Protein AF-A0A2A8C863-F1 (afdb_monomer)

InterPro domains:
  IPR008878 Transposase IS66, Orf2 [PF05717] (9-40)

pLDDT: mean 86.59, std 8.96, range [53.84, 94.31]

Solvent-accessible surface area (backbone atoms only — not comparable to full-atom values): 2894 Å² total; per-residue (Å²): 126,87,69,96,64,86,77,88,78,87,88,78,82,90,65,93,75,80,56,90,58,43,69,69,46,44,43,51,49,44,30,72,77,66,75,42,71,85,85,116

Radius of gyration: 12.02 Å; Cα contacts (8 Å, |Δi|>4): 13; chains: 1; bounding box: 23×24×29 Å

Nearest PDB structures (foldseek):
  3ep7-assembly1_A  TM=5.605E-01  e=6.468E+00  Homo sapiens

Organism: NCBI:txid64104

Foldseek 3Di:
DPPPDPPPDDDDDPDDDDCPVPPVVVQVCCCPVVVDHPPD

Mean predicted aligned error: 5.46 Å

Sequence (40 aa):
MISEVAIEKVYLAQGATDLRKSIDGLAAIVKEEFELDPFS

Secondary structure (DSSP, 8-state):
--------------S----TTHHHHHHHHHHHHH---TT-

Structure (mmCIF, N/CA/C/O backbone):
data_AF-A0A2A8C863-F1
#
_entry.id   AF-A0A2A8C863-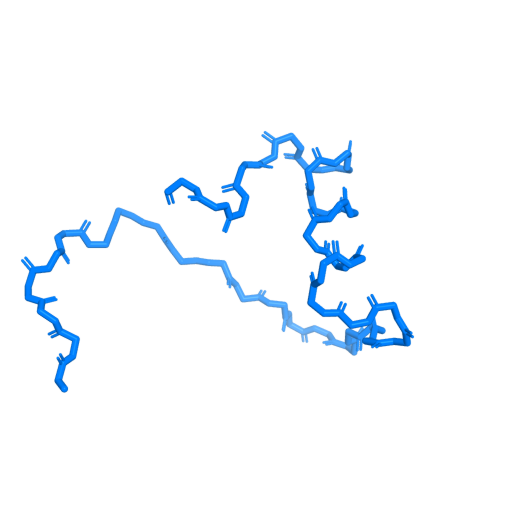F1
#
loop_
_atom_site.group_PDB
_atom_site.id
_atom_site.type_symbol
_atom_site.label_atom_id
_atom_site.label_alt_id
_atom_site.label_comp_id
_atom_site.label_asym_id
_atom_site.label_entity_id
_atom_site.label_seq_id
_atom_site.pdbx_PDB_ins_code
_atom_site.Cartn_x
_atom_site.Cartn_y
_atom_site.Cartn_z
_atom_site.occupancy
_atom_site.B_iso_or_equiv
_atom_site.auth_seq_id
_atom_site.auth_comp_id
_atom_site.auth_asym_id
_atom_site.auth_atom_id
_atom_site.pdbx_PDB_model_num
ATOM 1 N N . MET A 1 1 ? 1.575 -12.665 15.047 1.00 53.84 1 MET A N 1
ATOM 2 C CA . MET A 1 1 ? 0.101 -12.595 15.056 1.00 53.84 1 MET A CA 1
ATOM 3 C C . MET A 1 1 ? -0.225 -11.126 14.912 1.00 53.84 1 MET A C 1
ATOM 5 O O . MET A 1 1 ? 0.319 -10.358 15.696 1.00 53.84 1 MET A O 1
ATOM 9 N N . ILE A 1 2 ? -0.938 -10.718 13.859 1.00 67.81 2 ILE A N 1
ATOM 10 C CA . ILE A 1 2 ? -1.376 -9.322 13.759 1.00 67.81 2 ILE A CA 1
ATOM 11 C C . ILE A 1 2 ? -2.255 -9.094 14.995 1.00 67.81 2 ILE A C 1
ATOM 13 O O . ILE A 1 2 ? -3.143 -9.902 15.270 1.00 67.81 2 ILE A O 1
ATOM 17 N N . SER A 1 3 ? -1.898 -8.133 15.841 1.00 67.88 3 SER A N 1
ATOM 18 C CA . SER A 1 3 ? -2.741 -7.735 16.969 1.00 67.88 3 SER A CA 1
ATOM 19 C C . SER A 1 3 ? -4.124 -7.363 16.431 1.00 67.88 3 SER A C 1
ATOM 21 O O . SER A 1 3 ? -4.223 -6.953 15.275 1.00 67.88 3 SER A O 1
ATOM 23 N N . GLU A 1 4 ? -5.183 -7.508 17.232 1.00 70.94 4 GLU A N 1
ATOM 24 C CA . GLU A 1 4 ? -6.526 -7.004 16.901 1.00 70.94 4 GLU A CA 1
ATOM 25 C C . GLU A 1 4 ? -6.51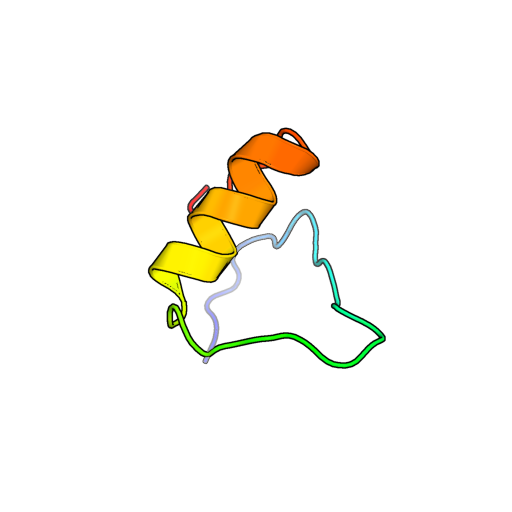0 -5.466 16.854 1.00 70.94 4 GLU A C 1
ATOM 27 O O . GLU A 1 4 ? -7.032 -4.770 17.718 1.00 70.94 4 GLU A O 1
ATOM 32 N N . VAL A 1 5 ? -5.835 -4.916 15.851 1.00 72.94 5 VAL A N 1
ATOM 33 C CA . VAL A 1 5 ? -6.022 -3.554 15.386 1.00 72.94 5 VAL A CA 1
ATOM 34 C C . VAL A 1 5 ? -7.218 -3.629 14.454 1.00 72.94 5 VAL A C 1
ATOM 36 O O . VAL A 1 5 ? -7.251 -4.473 13.556 1.00 72.94 5 VAL A O 1
ATOM 39 N N . ALA A 1 6 ? -8.216 -2.780 14.679 1.00 78.12 6 ALA A N 1
ATOM 40 C CA . ALA A 1 6 ? -9.305 -2.630 13.731 1.00 78.12 6 ALA A CA 1
ATOM 41 C C . ALA A 1 6 ? -8.712 -2.135 12.402 1.00 78.12 6 ALA A C 1
ATOM 43 O O . ALA A 1 6 ? -8.352 -0.970 12.271 1.00 78.12 6 ALA A O 1
ATOM 44 N N . ILE A 1 7 ? -8.544 -3.041 11.436 1.00 78.94 7 ILE A N 1
ATOM 45 C CA . ILE A 1 7 ? -8.116 -2.677 10.086 1.00 78.94 7 ILE A CA 1
ATOM 46 C C . ILE A 1 7 ? -9.332 -2.080 9.388 1.00 78.94 7 ILE A C 1
ATOM 48 O O . ILE A 1 7 ? -10.251 -2.804 9.011 1.00 78.94 7 ILE A O 1
ATOM 52 N N . GLU A 1 8 ? -9.342 -0.760 9.226 1.00 81.75 8 GLU A N 1
ATOM 53 C CA . GLU A 1 8 ? -10.465 -0.062 8.596 1.00 81.75 8 GLU A CA 1
ATOM 54 C C . GLU A 1 8 ? -10.557 -0.346 7.091 1.00 81.75 8 GLU A C 1
ATOM 56 O O . GLU A 1 8 ? -11.656 -0.438 6.541 1.00 81.75 8 GLU A O 1
ATOM 61 N N . LYS A 1 9 ? -9.414 -0.490 6.403 1.00 83.69 9 LYS A N 1
ATOM 62 C CA . LYS A 1 9 ? -9.382 -0.633 4.943 1.00 83.69 9 LYS A CA 1
ATOM 63 C C . LYS A 1 9 ? -8.136 -1.363 4.445 1.00 83.69 9 LYS A C 1
ATOM 65 O O . LYS A 1 9 ? -7.040 -1.152 4.950 1.00 83.69 9 LYS A O 1
ATOM 70 N N . VAL A 1 10 ? -8.307 -2.191 3.411 1.00 87.19 10 VAL A N 1
ATOM 71 C CA . VAL A 1 10 ? -7.219 -2.901 2.716 1.00 87.19 10 VAL A CA 1
ATOM 72 C C . VAL A 1 10 ? -7.321 -2.632 1.218 1.00 87.19 10 VAL A C 1
ATOM 74 O O . VAL A 1 10 ? -8.401 -2.751 0.639 1.00 87.19 10 VAL A O 1
ATOM 77 N N . TYR A 1 11 ? -6.191 -2.310 0.589 1.00 88.31 11 TYR A N 1
ATOM 78 C CA . TYR A 1 11 ? -6.076 -2.138 -0.858 1.00 88.31 11 TYR A CA 1
ATOM 79 C C . TYR A 1 11 ? -5.177 -3.228 -1.443 1.00 88.31 11 TYR A C 1
ATOM 81 O O . TYR A 1 11 ? -4.118 -3.529 -0.896 1.00 88.31 11 TYR A O 1
ATOM 89 N N . LEU A 1 12 ? -5.597 -3.818 -2.563 1.00 90.25 12 LEU A N 1
ATOM 90 C CA . LEU A 1 12 ? -4.839 -4.843 -3.278 1.00 90.25 12 LEU A CA 1
ATOM 91 C C . LEU A 1 12 ? -4.473 -4.335 -4.670 1.00 90.25 12 LEU A C 1
ATOM 93 O O . LEU A 1 12 ? -5.350 -3.966 -5.452 1.00 90.25 12 LEU A O 1
ATOM 97 N N . ALA A 1 13 ? -3.185 -4.374 -5.004 1.00 89.94 13 ALA A N 1
ATOM 98 C CA . ALA A 1 13 ? -2.741 -4.190 -6.378 1.00 89.94 13 ALA A CA 1
ATOM 99 C C . ALA A 1 13 ? -3.074 -5.460 -7.181 1.00 89.94 13 ALA A C 1
ATOM 101 O O . ALA A 1 13 ? -2.480 -6.512 -6.961 1.00 89.94 13 ALA A O 1
ATOM 102 N N . GLN A 1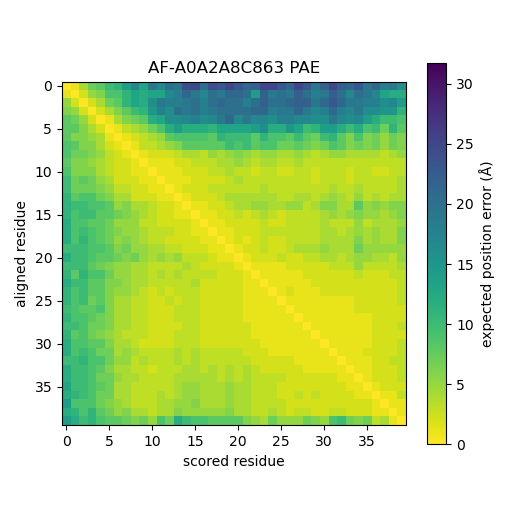 14 ? -4.052 -5.377 -8.088 1.00 92.25 14 GLN A N 1
ATOM 103 C CA . GLN A 1 14 ? -4.540 -6.534 -8.858 1.00 92.25 14 GLN A CA 1
ATOM 104 C C . GLN A 1 14 ? -3.715 -6.848 -10.120 1.00 92.25 14 GLN A C 1
ATOM 106 O O . GLN A 1 14 ? -3.990 -7.833 -10.802 1.00 92.25 14 GLN A O 1
ATOM 111 N N . GLY A 1 15 ? -2.722 -6.018 -10.449 1.00 89.56 15 GLY A N 1
ATOM 112 C CA . GLY A 1 15 ? -1.868 -6.160 -11.630 1.00 89.56 15 GLY A CA 1
ATOM 113 C C . GLY A 1 15 ? -0.387 -6.310 -11.285 1.00 89.56 15 GLY A C 1
ATOM 114 O O . GLY A 1 15 ? -0.007 -6.424 -10.121 1.00 89.56 15 GLY A O 1
ATOM 115 N N . ALA A 1 16 ? 0.462 -6.292 -12.315 1.00 90.69 16 ALA A N 1
ATOM 116 C CA . ALA A 1 16 ? 1.907 -6.259 -12.121 1.00 90.69 16 ALA A CA 1
ATOM 117 C C . ALA A 1 16 ? 2.317 -4.931 -11.467 1.00 90.69 16 ALA A C 1
ATOM 119 O O . ALA A 1 16 ? 2.091 -3.860 -12.031 1.00 90.69 16 ALA A O 1
ATOM 120 N N . THR A 1 17 ? 2.941 -5.015 -10.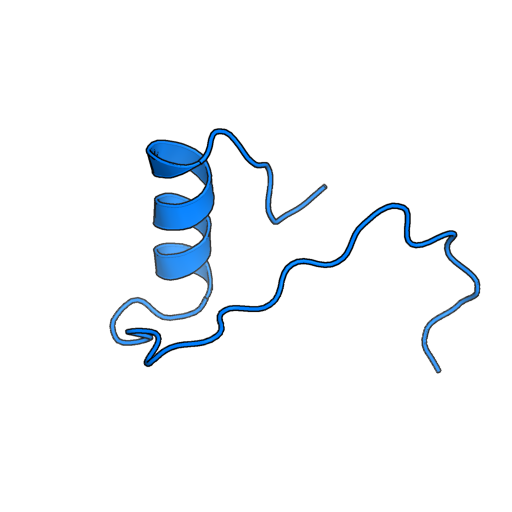295 1.00 89.88 17 THR A N 1
ATOM 121 C CA . THR A 1 17 ? 3.458 -3.854 -9.568 1.00 89.88 17 THR A CA 1
ATOM 122 C C . THR A 1 17 ? 4.953 -3.728 -9.805 1.00 89.88 17 THR A C 1
ATOM 124 O O . THR A 1 17 ? 5.719 -4.656 -9.541 1.00 89.88 17 THR A O 1
ATOM 127 N N . ASP A 1 18 ? 5.381 -2.566 -10.285 1.00 87.88 18 ASP A N 1
ATOM 128 C CA . ASP A 1 18 ? 6.796 -2.263 -10.439 1.00 87.88 18 ASP A CA 1
ATOM 129 C C . ASP A 1 18 ? 7.430 -1.920 -9.083 1.00 87.88 18 ASP A C 1
ATOM 131 O O . ASP A 1 18 ? 7.195 -0.851 -8.522 1.00 87.88 18 ASP A O 1
ATOM 135 N N . LEU A 1 19 ? 8.261 -2.829 -8.570 1.00 90.75 19 LEU A N 1
ATOM 136 C CA . LEU A 1 19 ? 9.009 -2.659 -7.322 1.00 90.75 19 LEU A CA 1
ATOM 137 C C . LEU A 1 19 ? 10.468 -2.227 -7.540 1.00 90.75 19 LEU A C 1
ATOM 139 O O . LEU A 1 19 ? 11.269 -2.304 -6.609 1.00 90.75 19 LEU A O 1
ATOM 143 N N . ARG A 1 20 ? 10.855 -1.741 -8.732 1.00 91.81 20 ARG A N 1
ATOM 144 C CA . ARG A 1 20 ? 12.232 -1.260 -8.992 1.00 91.81 20 ARG A CA 1
ATOM 145 C C . ARG A 1 20 ? 12.667 -0.137 -8.048 1.00 91.81 20 ARG A C 1
ATOM 147 O O . ARG A 1 20 ? 13.859 0.008 -7.797 1.00 91.81 20 ARG A O 1
ATOM 154 N N . LYS A 1 21 ? 11.716 0.641 -7.516 1.00 89.06 21 LYS A N 1
ATOM 155 C CA . LYS A 1 21 ? 11.960 1.689 -6.509 1.00 89.06 21 LYS A CA 1
ATOM 156 C C . LYS A 1 21 ? 11.741 1.220 -5.061 1.00 89.06 21 LYS A C 1
ATOM 158 O O . LYS A 1 21 ? 11.659 2.053 -4.162 1.00 89.06 21 LYS A O 1
ATOM 163 N N . SER A 1 22 ? 11.663 -0.091 -4.828 1.00 93.56 22 SER A N 1
ATOM 164 C CA . SER A 1 22 ? 11.340 -0.684 -3.526 1.00 93.56 22 SER A CA 1
ATOM 165 C C . SER A 1 22 ? 9.984 -0.208 -2.973 1.00 93.56 22 SER A C 1
ATOM 167 O O . SER A 1 22 ? 9.171 0.389 -3.683 1.00 93.56 22 SER A O 1
ATOM 169 N N . ILE A 1 23 ? 9.730 -0.509 -1.701 1.00 92.75 23 ILE A N 1
ATOM 170 C CA . ILE A 1 23 ? 8.499 -0.153 -0.996 1.00 92.75 23 ILE A CA 1
ATOM 171 C C . ILE A 1 23 ? 8.334 1.362 -0.843 1.00 92.75 23 ILE A C 1
ATOM 173 O O . ILE A 1 23 ? 7.243 1.869 -1.075 1.00 92.75 23 ILE A O 1
ATOM 177 N N . ASP A 1 24 ? 9.415 2.094 -0.561 1.00 92.88 24 ASP A N 1
ATOM 178 C CA . ASP A 1 24 ? 9.358 3.547 -0.348 1.00 92.88 24 ASP A CA 1
ATOM 179 C C . ASP A 1 24 ? 8.989 4.291 -1.631 1.00 92.88 24 ASP A C 1
ATOM 181 O O . ASP A 1 24 ? 8.173 5.212 -1.626 1.00 92.88 24 ASP A O 1
ATOM 185 N N . GLY A 1 25 ? 9.548 3.863 -2.764 1.00 93.12 25 GLY A N 1
ATOM 186 C CA . GLY A 1 25 ? 9.198 4.445 -4.051 1.00 93.12 25 GLY A CA 1
ATOM 187 C C . GLY A 1 25 ? 7.777 4.109 -4.489 1.00 93.12 25 GLY A C 1
ATOM 188 O O . GLY A 1 25 ? 7.133 4.950 -5.112 1.00 93.12 25 GLY A O 1
ATOM 189 N N . LEU A 1 26 ? 7.271 2.917 -4.153 1.00 92.81 26 LEU A N 1
ATOM 190 C CA . LEU A 1 26 ? 5.866 2.579 -4.377 1.00 92.81 26 LEU A CA 1
ATOM 191 C C . LEU A 1 26 ? 4.946 3.415 -3.477 1.00 92.81 26 LEU A C 1
ATOM 193 O O . LEU A 1 26 ? 3.950 3.942 -3.960 1.00 92.81 26 LEU A O 1
ATOM 197 N N . ALA A 1 27 ? 5.295 3.586 -2.202 1.00 93.38 27 ALA A N 1
ATOM 198 C CA . ALA A 1 27 ? 4.546 4.403 -1.253 1.00 93.38 27 ALA A CA 1
ATOM 199 C C . ALA A 1 27 ? 4.458 5.871 -1.700 1.00 93.38 27 ALA A C 1
ATOM 201 O O . ALA A 1 27 ? 3.387 6.471 -1.634 1.00 93.38 27 ALA A O 1
ATOM 202 N N . ALA A 1 28 ? 5.552 6.427 -2.233 1.00 94.25 28 ALA A N 1
ATOM 203 C CA . ALA A 1 28 ? 5.550 7.765 -2.817 1.00 94.25 28 ALA A CA 1
ATOM 204 C C . ALA A 1 28 ? 4.571 7.878 -3.999 1.00 94.25 28 ALA A C 1
ATOM 206 O O . ALA A 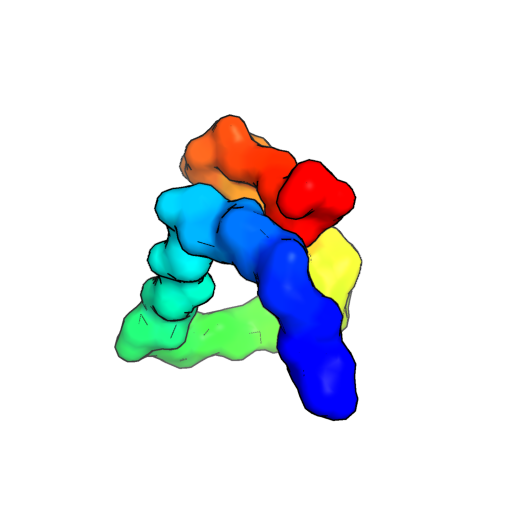1 28 ? 3.793 8.822 -4.056 1.00 94.25 28 ALA A O 1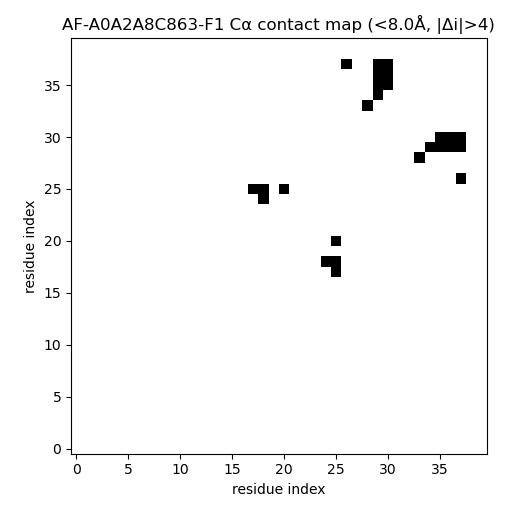
ATOM 207 N N . ILE A 1 29 ? 4.554 6.896 -4.908 1.00 92.38 29 ILE A N 1
ATOM 208 C CA . ILE A 1 29 ? 3.608 6.873 -6.038 1.00 92.38 29 ILE A CA 1
ATOM 209 C C . ILE A 1 29 ? 2.162 6.769 -5.541 1.00 92.38 29 ILE A C 1
ATOM 211 O O . ILE A 1 29 ? 1.300 7.494 -6.021 1.00 92.38 29 ILE A O 1
ATOM 215 N N . VAL A 1 30 ? 1.892 5.891 -4.568 1.00 92.25 30 VAL A N 1
ATOM 216 C CA . VAL A 1 30 ? 0.551 5.730 -3.984 1.00 92.25 30 VAL A CA 1
ATOM 217 C C . VAL A 1 30 ? 0.050 7.048 -3.391 1.00 92.25 30 VAL A C 1
ATOM 219 O O . VAL A 1 30 ? -1.106 7.413 -3.594 1.00 92.25 30 VAL A O 1
ATOM 222 N N . LYS A 1 31 ? 0.930 7.775 -2.701 1.00 93.81 31 LYS A N 1
ATOM 223 C CA . LYS A 1 31 ? 0.6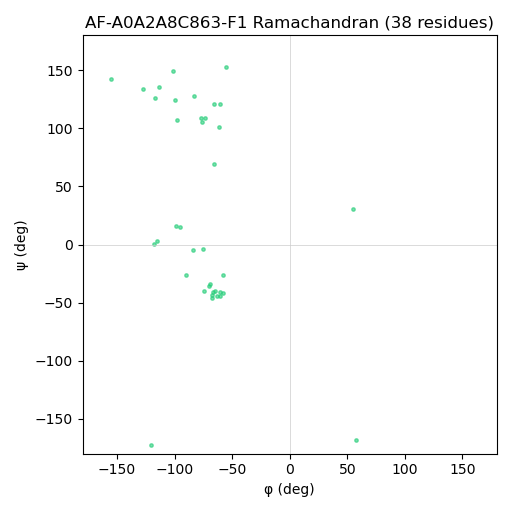01 9.057 -2.088 1.00 93.81 31 LYS A CA 1
ATOM 224 C C . LYS A 1 31 ? 0.305 10.155 -3.104 1.00 93.81 31 LYS A C 1
ATOM 226 O O . LYS A 1 31 ? -0.691 10.853 -2.949 1.00 93.81 31 LYS A O 1
ATOM 231 N N . GLU A 1 32 ? 1.139 10.289 -4.132 1.00 94.31 32 GLU A N 1
ATOM 232 C CA . GLU A 1 32 ? 1.007 11.350 -5.140 1.00 94.31 32 GLU A CA 1
ATOM 233 C C . GLU A 1 32 ? -0.149 11.097 -6.124 1.00 94.31 32 GLU A C 1
ATOM 235 O O . GLU A 1 32 ? -0.870 12.024 -6.472 1.00 94.31 32 GLU A O 1
ATOM 240 N N . GLU A 1 33 ? -0.358 9.851 -6.561 1.00 92.50 33 GLU A N 1
ATOM 241 C CA . GLU A 1 33 ? -1.335 9.532 -7.618 1.00 92.50 33 GLU A CA 1
ATOM 242 C C . GLU A 1 33 ? -2.742 9.223 -7.082 1.00 92.50 33 GLU A C 1
ATOM 244 O O . GLU A 1 33 ? -3.726 9.380 -7.804 1.00 92.50 33 GLU A O 1
ATOM 249 N N . PHE A 1 34 ? -2.858 8.748 -5.836 1.00 91.00 34 PHE A N 1
ATOM 250 C CA . PHE A 1 34 ? -4.138 8.310 -5.261 1.00 91.00 34 PHE A CA 1
ATOM 251 C C . PHE A 1 34 ? -4.572 9.118 -4.033 1.00 91.00 34 PHE A C 1
ATOM 253 O O . PHE A 1 34 ? -5.620 8.810 -3.468 1.00 91.00 34 PHE A O 1
ATOM 260 N N . GLU A 1 35 ? -3.788 10.117 -3.610 1.00 92.06 35 GLU A N 1
ATOM 261 C CA . GLU A 1 35 ? -4.048 10.934 -2.411 1.00 92.06 35 GLU A CA 1
ATOM 262 C C . GLU A 1 35 ? -4.235 10.090 -1.128 1.00 92.06 35 GLU A C 1
ATOM 264 O O . GLU A 1 35 ? -4.971 10.458 -0.212 1.00 92.06 35 GLU A O 1
ATOM 269 N N . LEU A 1 36 ? -3.573 8.927 -1.056 1.00 91.25 36 LEU A N 1
ATOM 270 C CA . LEU A 1 36 ? -3.618 8.015 0.093 1.00 91.25 36 LEU A CA 1
ATOM 271 C C . LEU A 1 36 ? -2.365 8.148 0.965 1.00 91.25 36 LEU A C 1
ATOM 273 O O . LEU A 1 36 ? -1.272 8.388 0.460 1.00 91.25 36 LEU A O 1
ATOM 277 N N . ASP A 1 37 ? -2.494 7.909 2.271 1.00 88.94 37 ASP A N 1
ATOM 278 C CA . ASP A 1 37 ? -1.336 7.740 3.153 1.00 88.94 37 ASP A CA 1
ATOM 279 C C . ASP A 1 37 ? -1.044 6.242 3.370 1.00 88.94 37 ASP A C 1
ATOM 281 O O . ASP A 1 37 ? -1.809 5.562 4.050 1.00 88.94 37 ASP A O 1
ATOM 285 N N . PRO A 1 38 ? 0.025 5.678 2.779 1.00 87.00 38 PRO A N 1
ATOM 286 C CA . PRO A 1 38 ? 0.368 4.267 2.951 1.00 87.00 38 PRO A CA 1
ATOM 287 C C . PRO A 1 38 ? 1.007 3.942 4.315 1.00 87.00 38 PRO A C 1
ATOM 289 O O . PRO A 1 38 ? 1.288 2.7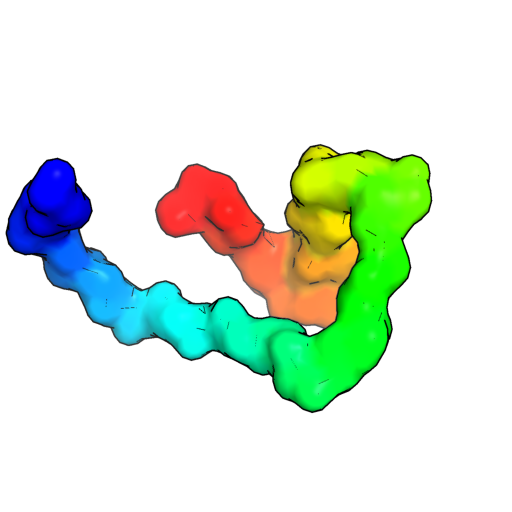71 4.570 1.00 87.00 38 PRO A O 1
ATOM 292 N N . PHE A 1 39 ? 1.267 4.942 5.167 1.00 84.44 39 PHE A N 1
ATOM 293 C CA . PHE A 1 39 ? 1.929 4.775 6.468 1.00 84.44 39 PHE A CA 1
ATOM 294 C C . PHE A 1 39 ? 1.037 5.107 7.677 1.00 84.44 39 PHE A C 1
ATOM 296 O O . PHE A 1 39 ? 1.532 5.073 8.807 1.00 84.44 39 P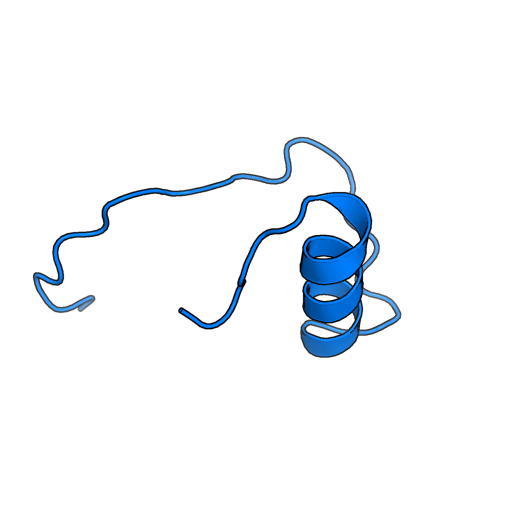HE A O 1
ATOM 303 N N . SER A 1 40 ? -0.239 5.438 7.447 1.00 77.31 40 SER A N 1
ATOM 304 C CA . SER A 1 40 ? -1.246 5.724 8.482 1.00 77.31 40 SER A CA 1
ATOM 305 C C . SER A 1 40 ? -1.846 4.473 9.113 1.00 77.31 40 SER A C 1
ATOM 307 O O . SER A 1 40 ? -2.100 3.514 8.348 1.00 77.31 40 SER A O 1
#